Protein AF-A0A923EFU4-F1 (afdb_monomer)

Sequence (158 aa):
MNLRKLMYTLYYCFVISFGSYHMAAAANYTVDNTSDSGYGSLREAIISANAPGSDTITFDPAVFPPASPATIILTSSLPAIVDNNGTTIDGNGGVIITGIDNSFVGMTISSTNNIIRGLQLNGLRLGIEFDRDTVNSHITTSSAERRRGNVTSFHTIL

Mean predicted aligned error: 10.2 Å

Solvent-accessible surface area (backbone atoms only — not comparable to full-atom values): 8179 Å² total; per-residue (Å²): 134,60,71,73,60,55,54,52,54,53,50,52,58,55,67,68,66,70,62,79,79,71,74,52,60,62,49,81,36,63,26,64,51,52,48,58,58,54,91,41,5,58,44,45,41,50,61,58,42,46,44,71,15,53,15,36,39,38,54,35,56,94,61,27,28,53,92,59,54,31,65,31,53,30,90,59,52,46,73,62,46,56,26,62,66,6,40,33,37,46,33,72,49,1,32,34,43,27,32,81,46,58,80,27,42,52,35,36,38,54,28,22,48,28,34,39,34,31,38,35,44,43,56,36,57,31,33,40,46,44,82,38,76,25,49,74,25,42,48,35,32,55,40,71,58,83,87,54,67,68,64,82,49,80,50,72,58,130

Structure (mmCIF, N/CA/C/O backbone):
data_AF-A0A923EFU4-F1
#
_entry.id   AF-A0A923EFU4-F1
#
loop_
_atom_site.group_PDB
_atom_site.id
_atom_site.type_symbol
_atom_site.label_atom_id
_atom_site.label_alt_id
_atom_site.label_comp_id
_atom_site.label_asym_id
_atom_site.label_entity_id
_atom_site.label_seq_id
_atom_site.pdbx_PDB_ins_code
_atom_site.Cartn_x
_atom_site.Cartn_y
_atom_site.Cartn_z
_atom_site.occupancy
_atom_site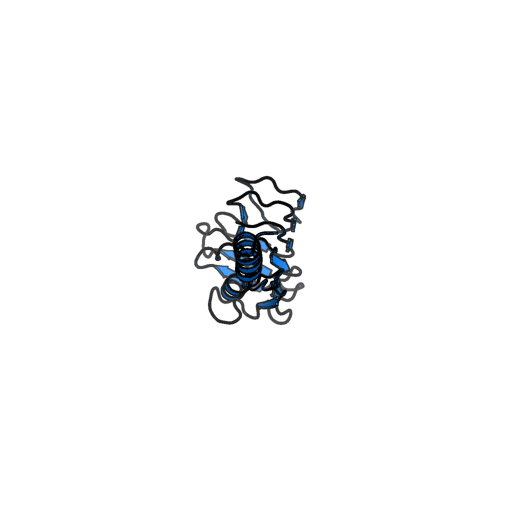.B_iso_or_equiv
_atom_site.auth_seq_id
_atom_site.auth_comp_id
_atom_site.auth_asym_id
_atom_site.auth_atom_id
_atom_site.pdbx_PDB_model_num
ATOM 1 N N . MET A 1 1 ? -44.610 11.513 39.233 1.00 56.97 1 MET A N 1
ATOM 2 C CA . MET A 1 1 ? -43.474 11.712 38.303 1.00 56.97 1 MET A CA 1
ATOM 3 C C . MET A 1 1 ? -43.610 13.104 37.695 1.00 56.97 1 MET A C 1
ATOM 5 O O . MET A 1 1 ? -44.646 13.386 37.116 1.00 56.97 1 MET A O 1
ATOM 9 N N . ASN A 1 2 ? -42.657 14.014 37.927 1.00 62.91 2 ASN A N 1
ATOM 10 C CA . ASN A 1 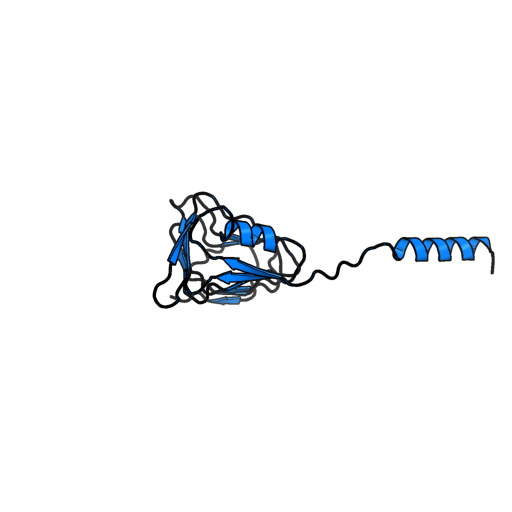2 ? -42.834 15.437 37.592 1.00 62.91 2 ASN A CA 1
ATOM 11 C C . ASN A 1 2 ? -42.596 15.687 36.097 1.00 62.91 2 ASN A C 1
ATOM 13 O O . ASN A 1 2 ? -41.534 15.317 35.597 1.00 62.91 2 ASN A O 1
ATOM 17 N N . LEU A 1 3 ? -43.529 16.368 35.415 1.00 60.78 3 LEU A N 1
ATOM 18 C CA . LEU A 1 3 ? -43.455 16.648 33.969 1.00 60.78 3 LEU A CA 1
ATOM 19 C C . LEU A 1 3 ? -42.131 17.315 33.552 1.00 60.78 3 LEU A C 1
ATOM 21 O O . LEU A 1 3 ? -41.601 17.028 32.485 1.00 60.78 3 LEU A O 1
ATOM 25 N N . ARG A 1 4 ? -41.533 18.125 34.436 1.00 69.88 4 ARG A N 1
ATOM 26 C CA . ARG A 1 4 ? -40.221 18.755 34.210 1.00 69.88 4 ARG A CA 1
ATOM 27 C C . ARG A 1 4 ? -39.082 17.732 34.098 1.00 69.88 4 ARG A C 1
ATOM 29 O O . ARG A 1 4 ? -38.206 17.910 33.268 1.00 69.88 4 ARG A O 1
ATOM 36 N N . LYS A 1 5 ? -39.102 16.645 34.881 1.00 58.66 5 LYS A N 1
ATOM 37 C CA . LYS A 1 5 ? -38.081 15.578 34.819 1.00 58.66 5 LYS A CA 1
ATOM 38 C C . LYS A 1 5 ? -38.241 14.716 33.560 1.00 58.66 5 LYS A C 1
ATOM 40 O O . LYS A 1 5 ? -37.242 14.368 32.949 1.00 58.66 5 LYS A O 1
ATOM 45 N N . LEU A 1 6 ? -39.483 14.454 33.138 1.00 63.28 6 LEU A N 1
ATOM 46 C CA . LEU A 1 6 ? -39.789 13.690 31.920 1.00 63.28 6 LEU A CA 1
ATOM 47 C C . LEU A 1 6 ? -39.315 14.416 30.648 1.00 63.28 6 LEU A C 1
ATOM 49 O O . LEU A 1 6 ? -38.766 13.791 29.747 1.00 63.28 6 LEU A O 1
ATOM 53 N N . MET A 1 7 ? -39.457 15.744 30.610 1.00 67.75 7 MET A N 1
ATOM 54 C CA . MET A 1 7 ? -39.031 16.570 29.476 1.00 67.75 7 MET A CA 1
ATOM 55 C C . MET A 1 7 ? -37.499 16.661 29.348 1.00 67.75 7 MET A C 1
ATOM 57 O O . MET A 1 7 ? -36.982 16.647 28.235 1.00 67.75 7 MET A O 1
ATOM 61 N N . TYR A 1 8 ? -36.764 16.671 30.469 1.00 61.28 8 TYR A N 1
ATOM 62 C CA . TYR A 1 8 ? -35.294 16.608 30.465 1.00 61.28 8 TYR A CA 1
ATOM 63 C C . TYR A 1 8 ? -34.763 15.241 30.024 1.00 61.28 8 TYR A C 1
ATOM 65 O O . TYR A 1 8 ? -33.789 15.189 29.281 1.00 61.28 8 TYR A O 1
ATOM 73 N N . THR A 1 9 ? -35.405 14.144 30.438 1.00 68.19 9 THR A N 1
ATOM 74 C CA . THR A 1 9 ? -35.021 12.788 30.012 1.00 68.19 9 THR A CA 1
ATOM 75 C C . THR A 1 9 ? -35.301 12.556 28.524 1.00 68.19 9 THR A C 1
ATOM 77 O O . THR A 1 9 ? -34.464 11.985 27.831 1.00 68.19 9 THR A O 1
ATOM 80 N N . LEU A 1 10 ? -36.433 13.049 28.004 1.00 60.81 10 LEU A N 1
ATOM 81 C CA . LEU A 1 10 ? -36.770 12.953 26.578 1.00 60.81 10 LEU A CA 1
ATOM 82 C C . LEU A 1 10 ? -35.862 13.827 25.698 1.00 60.81 10 LEU A C 1
ATOM 84 O O . LEU A 1 10 ? -35.436 13.376 24.639 1.00 60.81 10 LEU A O 1
ATOM 88 N N . TYR A 1 11 ? -35.506 15.034 26.155 1.00 65.50 11 TYR A N 1
ATOM 89 C CA . TYR A 1 11 ? -34.518 15.883 25.481 1.00 65.50 11 TYR A CA 1
ATOM 90 C C . TYR A 1 11 ? -33.133 15.230 25.463 1.00 65.50 11 TYR A C 1
ATOM 92 O O . TYR A 1 11 ? -32.492 15.198 24.417 1.00 65.50 11 TYR A O 1
ATOM 100 N N . TYR A 1 12 ? -32.705 14.637 26.587 1.00 59.66 12 TYR A N 1
ATOM 101 C CA . TYR A 1 12 ? -31.446 13.897 26.641 1.00 59.66 12 TYR A CA 1
ATOM 102 C C . TYR A 1 12 ? -31.435 12.764 25.612 1.00 59.66 12 TYR A C 1
ATOM 104 O O . TYR A 1 12 ? -30.515 12.749 24.812 1.00 59.66 12 TYR A O 1
ATOM 112 N N . CYS A 1 13 ? -32.469 11.910 25.535 1.00 55.06 13 CYS A N 1
ATOM 113 C CA . CYS A 1 13 ? -32.568 10.828 24.537 1.00 55.06 13 CYS A CA 1
ATOM 114 C C . CYS A 1 13 ? -32.561 11.304 23.072 1.00 55.06 13 CYS A C 1
ATOM 116 O O . CYS A 1 13 ? -32.021 10.610 22.210 1.00 55.06 13 CYS A O 1
ATOM 118 N N . PHE A 1 14 ? -33.142 12.472 22.779 1.00 53.69 14 PHE A N 1
ATOM 119 C CA . PHE A 1 14 ? -33.203 13.007 21.416 1.00 53.69 14 PHE A CA 1
ATOM 120 C C . PHE A 1 14 ? -31.839 13.540 20.949 1.00 53.69 14 PHE A C 1
ATOM 122 O O . PHE A 1 14 ? -31.466 13.330 19.800 1.00 53.69 14 PHE A O 1
ATOM 129 N N . VAL A 1 15 ? -31.042 14.138 21.846 1.00 58.31 15 VAL A N 1
ATOM 130 C CA . VAL A 1 15 ? -29.681 14.618 21.532 1.00 58.31 15 VAL A CA 1
ATOM 131 C C . VAL A 1 15 ? -28.687 13.455 21.349 1.00 58.31 15 VAL A C 1
ATOM 133 O O . VAL A 1 15 ? -27.763 13.574 20.551 1.00 58.31 15 VAL A O 1
ATOM 136 N N . ILE A 1 16 ? -28.903 12.297 21.991 1.00 56.03 16 ILE A N 1
ATOM 137 C CA . ILE A 1 16 ? -28.068 11.086 21.786 1.00 56.03 16 ILE A CA 1
ATOM 138 C C . ILE A 1 16 ? -28.387 10.332 20.481 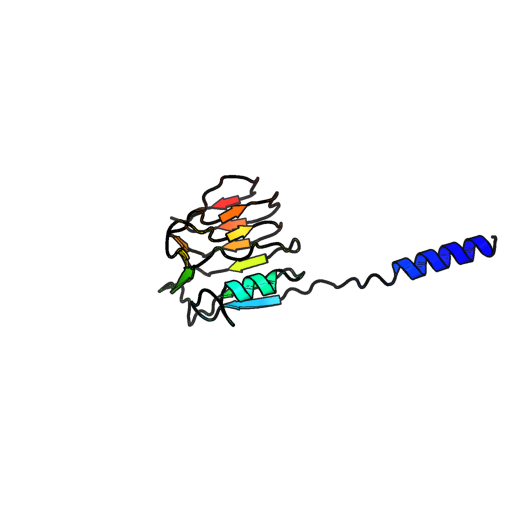1.00 56.03 16 ILE A C 1
ATOM 140 O O . ILE A 1 16 ? -27.621 9.449 20.112 1.00 56.03 16 ILE A O 1
ATOM 144 N N . SER A 1 17 ? -29.476 10.659 19.768 1.00 60.12 17 SER A N 1
ATOM 145 C CA . SER A 1 17 ? -29.895 9.951 18.537 1.00 60.12 17 SER A CA 1
ATOM 146 C C . SER A 1 17 ? -29.551 10.660 17.216 1.00 60.12 17 SER A C 1
ATOM 148 O O . SER A 1 17 ? -29.873 10.132 16.158 1.00 60.12 17 SER A O 1
ATOM 150 N N . PHE A 1 18 ? -28.871 11.814 17.241 1.00 55.28 18 PHE A N 1
ATOM 151 C CA . PHE A 1 18 ? -28.334 12.475 16.029 1.00 55.28 18 PHE A CA 1
ATOM 152 C C . PHE A 1 18 ? -26.823 12.292 15.850 1.00 55.28 18 PHE A C 1
ATOM 154 O O . PHE A 1 18 ? -26.205 12.945 15.011 1.00 55.28 18 PHE A O 1
ATOM 161 N N . GLY A 1 19 ? -26.207 11.390 16.615 1.00 49.59 19 GLY A N 1
ATOM 162 C CA . GLY A 1 19 ? -24.926 10.837 16.209 1.00 49.59 19 GLY A CA 1
ATOM 163 C C . GLY A 1 19 ? -25.189 9.915 15.030 1.00 49.59 19 GLY A C 1
ATOM 164 O O . GLY A 1 19 ? -25.662 8.801 15.228 1.00 49.59 19 GLY A O 1
ATOM 165 N N . SER A 1 20 ? -24.932 10.370 13.806 1.00 55.50 20 SER A N 1
ATOM 166 C CA . SER A 1 20 ? -24.827 9.469 12.665 1.00 55.50 20 SER A CA 1
ATOM 167 C C . SER A 1 20 ? -23.745 8.447 13.003 1.00 55.50 20 SER A C 1
ATOM 169 O O . SER A 1 20 ? -22.554 8.737 12.903 1.00 55.50 20 SER A O 1
ATOM 171 N N . TYR A 1 21 ? -24.145 7.259 13.453 1.00 44.38 21 TYR A N 1
ATOM 172 C CA . TYR A 1 21 ? -23.258 6.111 13.520 1.00 44.38 21 TYR A CA 1
ATOM 173 C C . TYR A 1 21 ? -22.987 5.716 12.068 1.00 44.38 21 TYR A C 1
ATOM 175 O O . TYR A 1 21 ? -23.667 4.860 11.505 1.00 44.38 21 TYR A O 1
ATOM 183 N N . HIS A 1 22 ? -22.055 6.416 11.417 1.00 52.53 22 HIS A N 1
ATOM 184 C CA . HIS A 1 22 ? -21.504 5.966 10.150 1.00 52.53 22 HIS A CA 1
ATOM 185 C C . HIS A 1 22 ? -20.801 4.655 10.462 1.00 52.53 22 HIS A C 1
ATOM 187 O O . HIS A 1 22 ? -19.717 4.639 11.042 1.00 52.53 22 HIS A O 1
ATOM 193 N N . MET A 1 23 ? -21.459 3.544 10.139 1.00 58.00 23 MET A N 1
ATOM 194 C CA . MET A 1 23 ? -20.761 2.279 10.012 1.00 58.00 23 MET A CA 1
ATOM 195 C C . MET A 1 23 ? -19.749 2.498 8.891 1.00 58.00 23 MET A C 1
ATOM 197 O O . MET A 1 23 ? -20.120 2.570 7.722 1.00 58.00 23 MET A O 1
ATOM 201 N N . ALA A 1 24 ? -18.502 2.731 9.284 1.00 71.69 24 ALA A N 1
ATOM 202 C CA . ALA A 1 24 ? -17.351 2.775 8.405 1.00 71.69 24 ALA A CA 1
ATOM 203 C C . ALA A 1 24 ? -17.365 1.500 7.548 1.00 71.69 24 ALA A C 1
ATOM 205 O O . ALA A 1 24 ? -17.222 0.394 8.074 1.00 71.69 24 ALA A O 1
ATOM 206 N N . ALA A 1 25 ? -17.661 1.644 6.257 1.00 80.44 25 ALA A N 1
ATOM 207 C CA . ALA A 1 25 ? -17.731 0.524 5.332 1.00 80.44 25 ALA A CA 1
ATOM 208 C C . ALA A 1 25 ? -16.329 0.257 4.787 1.00 80.44 25 ALA A C 1
ATOM 210 O O . ALA A 1 25 ? -15.667 1.187 4.347 1.00 80.44 25 ALA A O 1
ATOM 211 N N . ALA A 1 26 ? -15.900 -1.004 4.806 1.00 88.31 26 ALA A N 1
ATOM 212 C CA . ALA A 1 26 ? -14.646 -1.413 4.187 1.00 88.31 26 ALA A CA 1
ATOM 213 C C . ALA A 1 26 ? -14.686 -1.171 2.668 1.00 88.31 26 ALA A C 1
ATOM 215 O O . ALA A 1 26 ? -15.619 -1.615 1.990 1.00 88.31 26 ALA A O 1
ATOM 216 N N . ALA A 1 27 ? -13.664 -0.505 2.143 1.00 94.62 27 ALA A N 1
ATOM 217 C CA . ALA A 1 27 ? -13.448 -0.250 0.728 1.00 94.62 27 ALA A CA 1
ATOM 218 C C . ALA A 1 27 ? -12.217 -1.003 0.199 1.00 94.62 27 ALA A C 1
ATOM 220 O O . ALA A 1 27 ? -11.292 -1.336 0.940 1.00 94.62 27 ALA A O 1
ATOM 221 N N . ASN A 1 28 ? -12.208 -1.259 -1.112 1.00 96.62 28 ASN A N 1
ATOM 222 C CA . ASN A 1 28 ? -11.059 -1.817 -1.819 1.00 96.62 28 ASN A CA 1
ATOM 223 C C . ASN A 1 28 ? -10.487 -0.760 -2.763 1.00 96.62 28 ASN A C 1
ATOM 225 O O . ASN A 1 28 ? -11.209 -0.245 -3.618 1.00 96.62 28 ASN A O 1
ATOM 229 N N . TYR A 1 29 ? -9.191 -0.493 -2.645 1.00 98.25 29 TYR A N 1
ATOM 230 C CA . TYR A 1 29 ? -8.447 0.385 -3.539 1.00 98.25 29 TYR A CA 1
ATOM 231 C C . TYR A 1 29 ? -7.421 -0.441 -4.311 1.00 98.25 29 TYR A C 1
ATOM 233 O O . TYR A 1 29 ? -6.676 -1.231 -3.727 1.00 98.25 29 TYR A O 1
ATOM 241 N N . THR A 1 30 ? -7.384 -0.268 -5.629 1.00 98.38 30 THR A N 1
ATOM 242 C CA . THR A 1 30 ? -6.420 -0.949 -6.497 1.00 98.38 30 THR A CA 1
ATOM 243 C C . THR A 1 30 ? -5.400 0.059 -6.996 1.00 98.38 30 THR A C 1
ATOM 245 O O . THR A 1 30 ? -5.760 1.074 -7.586 1.00 98.38 30 THR A O 1
ATOM 248 N N . VAL A 1 31 ? -4.128 -0.231 -6.744 1.00 98.69 31 VAL A N 1
ATOM 249 C CA . VAL A 1 31 ? -2.994 0.484 -7.325 1.00 98.69 31 VAL A CA 1
ATOM 250 C C . VAL A 1 31 ? -2.729 -0.101 -8.708 1.00 98.69 31 VAL A C 1
ATOM 252 O O . VAL A 1 31 ? -2.447 -1.293 -8.827 1.00 98.69 31 VAL A O 1
ATOM 255 N N . ASP A 1 32 ? -2.822 0.725 -9.744 1.00 98.25 32 ASP A N 1
ATOM 256 C CA . ASP A 1 32 ? -2.775 0.306 -11.153 1.00 98.25 32 ASP A CA 1
ATOM 257 C C . ASP A 1 32 ? -1.613 0.936 -11.934 1.00 98.25 32 ASP A C 1
ATOM 259 O O . ASP A 1 32 ? -1.518 0.797 -13.151 1.00 98.25 32 ASP A O 1
ATOM 263 N N . ASN A 1 33 ? -0.712 1.647 -11.256 1.00 98.38 33 ASN A N 1
ATOM 264 C CA . ASN A 1 33 ? 0.472 2.215 -11.883 1.00 98.38 33 ASN A CA 1
ATOM 265 C C . ASN A 1 33 ? 1.624 2.409 -10.893 1.00 98.38 33 ASN A C 1
ATOM 267 O O . ASN A 1 33 ? 1.455 2.373 -9.675 1.00 98.38 33 ASN A O 1
ATOM 271 N N . THR A 1 34 ? 2.819 2.624 -11.442 1.00 98.56 34 THR A N 1
ATOM 272 C CA . THR A 1 34 ? 4.069 2.781 -10.687 1.00 98.56 34 THR A CA 1
ATOM 273 C C . THR A 1 34 ? 4.425 4.230 -10.345 1.00 98.56 34 THR A C 1
ATOM 275 O O . THR A 1 34 ? 5.513 4.490 -9.828 1.00 98.56 34 THR A O 1
ATOM 278 N N . SER A 1 35 ? 3.540 5.190 -10.626 1.00 98.56 35 SER A N 1
ATOM 279 C CA . SER A 1 35 ? 3.804 6.608 -10.363 1.00 98.56 35 SER A CA 1
ATOM 280 C C . SER A 1 35 ? 3.823 6.894 -8.855 1.00 98.56 35 SER A C 1
ATOM 282 O O . SER A 1 35 ? 3.009 6.361 -8.105 1.00 98.56 35 SER A O 1
ATOM 284 N N . ASP A 1 36 ? 4.703 7.792 -8.397 1.00 97.62 36 ASP A N 1
ATOM 285 C CA . ASP A 1 36 ? 4.760 8.225 -6.982 1.00 97.62 36 ASP A CA 1
ATOM 286 C C . ASP A 1 36 ? 3.491 8.972 -6.524 1.00 97.62 36 ASP A C 1
ATOM 288 O O . ASP A 1 36 ? 3.185 9.062 -5.333 1.00 97.62 36 ASP A O 1
ATOM 292 N N . SER A 1 37 ? 2.751 9.559 -7.466 1.00 97.88 37 SER A N 1
ATOM 293 C CA . SER A 1 37 ? 1.532 10.318 -7.187 1.00 97.88 37 SER A CA 1
ATOM 294 C C . SER A 1 37 ? 0.582 10.327 -8.383 1.00 97.88 37 SER A C 1
ATOM 296 O O . SER A 1 37 ? 0.959 9.956 -9.495 1.00 97.88 37 SER A O 1
ATOM 298 N N . GLY A 1 38 ? -0.648 10.783 -8.144 1.00 97.75 38 GLY A N 1
ATOM 299 C CA . GLY A 1 38 ? -1.715 10.829 -9.139 1.00 97.75 38 GLY A CA 1
ATOM 300 C C . GLY A 1 38 ? -2.705 9.677 -8.997 1.00 97.75 38 GLY A C 1
ATOM 301 O O . GLY A 1 38 ? -2.538 8.781 -8.166 1.00 97.75 38 GLY A O 1
ATOM 302 N N . TYR A 1 39 ? -3.763 9.725 -9.803 1.00 97.81 39 TYR A N 1
ATOM 303 C CA . TYR A 1 39 ? -4.810 8.707 -9.810 1.00 97.81 39 TYR A CA 1
ATOM 304 C C . TYR A 1 39 ? -4.217 7.307 -10.035 1.00 97.81 39 TYR A C 1
ATOM 306 O O . TYR A 1 39 ? -3.307 7.144 -10.848 1.00 97.81 39 TYR A O 1
ATOM 314 N N . GLY A 1 40 ? -4.701 6.322 -9.276 1.00 97.62 40 GLY A N 1
ATOM 315 C CA . GLY A 1 40 ? -4.243 4.931 -9.361 1.00 97.62 40 GLY A CA 1
ATOM 316 C C . GLY A 1 40 ? -2.877 4.638 -8.718 1.00 97.62 40 GLY A C 1
ATOM 317 O O . GLY A 1 40 ? -2.435 3.491 -8.708 1.00 97.62 40 GLY A O 1
ATOM 318 N N . SER A 1 41 ? -2.206 5.647 -8.146 1.00 98.62 41 SER A N 1
ATOM 319 C CA . SER A 1 41 ? -0.949 5.457 -7.407 1.00 98.62 41 SER A CA 1
ATOM 320 C C . SER A 1 41 ? -1.174 4.908 -5.994 1.00 98.62 41 SER A C 1
ATOM 322 O O . SER A 1 41 ? -2.228 5.098 -5.382 1.00 98.62 41 SER A O 1
ATOM 324 N N . LEU A 1 42 ? -0.125 4.312 -5.415 1.00 98.56 42 LEU A N 1
ATOM 325 C CA . LEU A 1 42 ? -0.121 3.891 -4.009 1.00 98.56 42 LEU A CA 1
ATOM 326 C C . LEU A 1 42 ? -0.398 5.059 -3.053 1.00 98.56 42 LEU A C 1
ATOM 328 O O . LEU A 1 42 ? -1.083 4.894 -2.046 1.00 98.56 42 LEU A O 1
ATOM 332 N N . ARG A 1 43 ? 0.105 6.254 -3.373 1.00 98.44 43 ARG A N 1
ATOM 333 C CA . ARG A 1 43 ? -0.110 7.449 -2.554 1.00 98.44 43 ARG A CA 1
ATOM 334 C C . ARG A 1 43 ? -1.587 7.822 -2.478 1.00 98.44 43 ARG A C 1
ATOM 336 O O . ARG A 1 43 ? -2.083 8.080 -1.386 1.00 98.44 43 ARG A O 1
ATOM 343 N N . GLU A 1 44 ? -2.278 7.810 -3.613 1.00 98.38 44 GLU A N 1
ATOM 344 C CA . GLU A 1 44 ? -3.716 8.087 -3.667 1.00 98.38 44 GLU A CA 1
ATOM 345 C C . GLU A 1 44 ? -4.529 7.006 -2.943 1.00 98.38 44 GLU A C 1
ATOM 347 O O . GLU A 1 44 ? -5.459 7.318 -2.197 1.00 98.38 44 GLU A O 1
ATOM 352 N N . ALA A 1 45 ? -4.137 5.737 -3.090 1.00 98.44 45 ALA A N 1
ATOM 353 C CA . ALA A 1 45 ? -4.779 4.629 -2.390 1.00 98.44 45 ALA A CA 1
ATOM 354 C C . ALA A 1 45 ? -4.650 4.753 -0.861 1.00 98.44 45 ALA A C 1
ATOM 356 O O . ALA A 1 45 ? -5.634 4.553 -0.155 1.00 98.44 45 ALA A O 1
ATOM 357 N N . ILE A 1 46 ? -3.478 5.143 -0.340 1.00 98.31 46 ILE A N 1
ATOM 358 C CA . ILE A 1 46 ? -3.281 5.381 1.102 1.00 98.31 46 ILE A CA 1
ATOM 359 C C . ILE A 1 46 ? -4.121 6.566 1.587 1.00 98.31 46 ILE A C 1
ATOM 361 O O . ILE A 1 46 ? -4.731 6.488 2.650 1.00 98.31 46 ILE A O 1
ATOM 365 N N . ILE A 1 47 ? -4.175 7.665 0.825 1.00 97.81 47 ILE A N 1
ATOM 366 C CA . ILE A 1 47 ? -5.016 8.823 1.175 1.00 97.81 47 ILE A CA 1
ATOM 367 C C . ILE A 1 47 ? -6.484 8.401 1.266 1.00 97.81 47 ILE A C 1
ATOM 369 O O . ILE A 1 47 ? -7.167 8.776 2.218 1.00 97.81 47 ILE A O 1
ATOM 373 N N . SER A 1 48 ? -6.943 7.593 0.313 1.00 96.88 48 SER A N 1
ATOM 374 C CA . SER A 1 48 ? -8.318 7.097 0.272 1.00 96.88 48 SER A CA 1
ATOM 375 C C . SER A 1 48 ? -8.618 6.140 1.432 1.00 96.88 48 SER A C 1
ATOM 377 O O . SER A 1 48 ? -9.634 6.298 2.103 1.00 96.88 48 SER A O 1
ATOM 379 N N . ALA A 1 49 ? -7.698 5.218 1.734 1.00 96.62 49 ALA A N 1
ATOM 380 C CA . ALA A 1 49 ? -7.813 4.242 2.824 1.00 96.62 49 ALA A CA 1
ATOM 381 C C . ALA A 1 49 ? -7.649 4.827 4.238 1.00 96.62 49 ALA A C 1
ATOM 383 O O . ALA A 1 49 ? -7.753 4.106 5.225 1.00 96.62 49 ALA A O 1
ATOM 384 N N . ASN A 1 50 ? -7.351 6.124 4.350 1.00 96.06 50 ASN A N 1
ATOM 385 C CA . ASN A 1 50 ? -7.339 6.840 5.624 1.00 96.06 50 ASN A CA 1
ATOM 386 C C . ASN A 1 50 ? -8.726 7.386 6.012 1.00 96.06 50 ASN A C 1
ATOM 388 O O . ASN A 1 50 ? -8.873 7.966 7.093 1.00 96.06 50 ASN A O 1
ATOM 392 N N . ALA A 1 51 ? -9.735 7.246 5.146 1.00 93.44 51 ALA A N 1
ATOM 393 C CA . ALA A 1 51 ? -11.124 7.423 5.547 1.00 93.44 51 ALA A CA 1
ATOM 394 C C . ALA A 1 51 ? -11.543 6.270 6.482 1.00 93.44 51 ALA A C 1
ATOM 396 O O . ALA A 1 51 ? -11.046 5.168 6.309 1.00 93.44 51 ALA A O 1
ATOM 397 N N . PRO A 1 52 ? -12.457 6.486 7.449 1.00 90.44 52 PRO A N 1
ATOM 398 C CA . PRO A 1 52 ? -12.877 5.418 8.353 1.00 90.44 52 PRO A CA 1
ATOM 399 C C . PRO A 1 52 ? -13.456 4.205 7.604 1.00 90.44 52 PRO A C 1
ATOM 401 O O . PRO A 1 52 ? -14.530 4.309 7.002 1.00 90.44 52 PRO A O 1
ATOM 404 N N . GLY A 1 53 ? -12.793 3.053 7.718 1.00 90.06 53 GLY A N 1
ATOM 405 C CA . GLY A 1 53 ? -13.137 1.793 7.058 1.00 90.06 53 GLY A CA 1
ATOM 406 C C . GLY A 1 53 ? -12.070 0.722 7.303 1.00 90.06 53 GLY A C 1
ATOM 407 O O . GLY A 1 53 ? -10.889 1.016 7.417 1.00 90.06 53 GLY A O 1
ATOM 408 N N . SER A 1 54 ? -12.451 -0.558 7.402 1.00 90.94 54 SER A N 1
ATOM 409 C CA . SER A 1 54 ? -11.437 -1.631 7.404 1.00 90.94 54 SER A CA 1
ATOM 410 C C . SER A 1 54 ? -10.970 -1.893 5.969 1.00 90.94 54 SER A C 1
ATOM 412 O O . SER A 1 54 ? -11.363 -2.872 5.334 1.00 90.94 54 SER A O 1
ATOM 414 N N . ASP A 1 55 ? -10.226 -0.936 5.428 1.00 96.88 55 ASP A N 1
ATOM 415 C CA . ASP A 1 55 ? -9.963 -0.814 4.000 1.00 96.88 55 ASP A CA 1
ATOM 416 C C . ASP A 1 55 ? -8.827 -1.723 3.534 1.00 96.88 55 ASP A C 1
ATOM 418 O O . ASP A 1 55 ? -7.910 -2.067 4.285 1.00 96.88 55 ASP A O 1
ATOM 422 N N . THR A 1 56 ? -8.877 -2.118 2.263 1.00 97.94 56 THR A N 1
ATOM 423 C CA . THR A 1 56 ? -7.869 -2.975 1.637 1.00 97.94 56 THR A CA 1
ATOM 424 C C . THR A 1 56 ? -7.281 -2.314 0.397 1.00 97.94 56 THR A C 1
ATOM 426 O O . THR A 1 56 ? -7.992 -1.958 -0.538 1.00 97.94 56 THR A O 1
ATOM 429 N N . ILE A 1 57 ? -5.958 -2.202 0.365 1.00 98.62 57 ILE A N 1
ATOM 430 C CA . ILE A 1 57 ? -5.164 -1.784 -0.784 1.00 98.62 57 ILE A CA 1
ATOM 431 C C . ILE A 1 57 ? -4.556 -3.033 -1.427 1.00 98.62 57 ILE A C 1
ATOM 433 O O . ILE A 1 57 ? -3.818 -3.787 -0.789 1.00 98.62 57 ILE A O 1
ATOM 437 N N . THR A 1 58 ? -4.865 -3.231 -2.705 1.00 98.38 58 THR A N 1
ATOM 438 C CA . THR A 1 58 ? -4.309 -4.286 -3.565 1.00 98.38 58 THR A CA 1
ATOM 439 C C . THR A 1 58 ? -3.624 -3.669 -4.776 1.00 98.38 58 THR A C 1
ATOM 441 O O . THR A 1 58 ? -3.751 -2.473 -5.034 1.00 98.38 58 THR A O 1
ATOM 444 N N . PHE A 1 59 ? -2.901 -4.486 -5.530 1.00 98.56 59 PHE A N 1
ATOM 445 C CA . PHE A 1 59 ? -2.143 -4.052 -6.696 1.00 98.56 59 PHE A CA 1
ATOM 446 C C . PHE A 1 59 ? -2.618 -4.827 -7.921 1.00 98.56 59 PHE A C 1
ATOM 448 O O . PHE A 1 59 ? -2.821 -6.041 -7.841 1.00 98.56 59 PHE A O 1
ATOM 455 N N . ASP A 1 60 ? -2.811 -4.131 -9.041 1.00 98.31 60 ASP A N 1
ATOM 456 C CA . ASP A 1 60 ? -3.200 -4.757 -10.302 1.00 98.31 60 ASP A CA 1
ATOM 457 C C . ASP A 1 60 ? -2.102 -5.745 -10.744 1.00 98.31 60 ASP A C 1
ATOM 459 O O . ASP A 1 60 ? -0.973 -5.318 -11.007 1.00 98.31 60 ASP A O 1
ATOM 463 N N . PRO A 1 61 ? -2.387 -7.057 -10.858 1.00 97.25 61 PRO A N 1
ATOM 464 C CA . PRO A 1 61 ? -1.392 -8.048 -11.260 1.00 97.25 61 PRO A CA 1
ATOM 465 C C . PRO A 1 61 ? -0.886 -7.865 -12.698 1.00 97.25 61 PRO A C 1
ATOM 467 O O . PRO A 1 61 ? 0.159 -8.422 -13.033 1.00 97.25 61 PRO A O 1
ATOM 470 N N . ALA A 1 62 ? -1.587 -7.107 -13.549 1.00 97.69 62 ALA A N 1
ATOM 471 C CA . ALA A 1 62 ? -1.087 -6.741 -14.872 1.00 97.69 62 ALA A CA 1
ATOM 472 C C . ALA A 1 62 ? 0.095 -5.759 -14.792 1.00 97.69 62 ALA A C 1
ATOM 474 O O . ALA A 1 62 ? 0.949 -5.753 -15.679 1.00 97.69 62 ALA A O 1
ATOM 475 N N . VAL A 1 63 ? 0.162 -4.960 -13.723 1.00 98.25 63 VAL A N 1
ATOM 476 C CA . VAL A 1 63 ? 1.212 -3.957 -13.488 1.00 98.25 63 VAL A CA 1
ATOM 477 C C . VAL A 1 63 ? 2.235 -4.439 -12.467 1.00 98.25 63 VAL A C 1
ATOM 479 O O . VAL A 1 63 ? 3.425 -4.188 -12.635 1.00 98.25 63 VAL A O 1
ATOM 482 N N . PHE A 1 64 ? 1.794 -5.189 -11.458 1.00 98.19 64 PHE A N 1
ATOM 483 C CA . PHE A 1 64 ? 2.605 -5.732 -10.368 1.00 98.19 64 PHE A CA 1
ATOM 484 C C . PHE A 1 64 ? 2.581 -7.271 -10.357 1.00 98.19 64 PHE A C 1
ATOM 486 O O . PHE A 1 64 ? 2.086 -7.882 -9.404 1.00 98.19 64 PHE A O 1
ATOM 493 N N . PRO A 1 65 ? 3.076 -7.949 -11.408 1.00 97.44 65 PRO A N 1
ATOM 494 C CA . PRO A 1 65 ? 3.036 -9.402 -11.460 1.00 97.44 65 PRO A CA 1
ATOM 495 C C . PRO A 1 65 ? 3.993 -10.010 -10.412 1.00 97.44 65 PRO A C 1
ATOM 497 O O . PRO A 1 65 ? 5.180 -9.683 -10.414 1.00 97.44 65 PRO A O 1
ATOM 500 N N . PRO A 1 66 ? 3.550 -10.963 -9.564 1.00 93.94 66 PRO A N 1
ATOM 501 C CA . PRO A 1 66 ? 4.401 -11.575 -8.532 1.00 93.94 66 PRO A CA 1
ATOM 502 C C . PRO A 1 66 ? 5.678 -12.240 -9.061 1.00 93.94 66 PRO A C 1
ATOM 504 O O . PRO A 1 66 ? 6.699 -12.266 -8.383 1.00 93.94 66 PRO A O 1
ATOM 507 N N . ALA A 1 67 ? 5.633 -12.773 -10.286 1.00 94.69 67 ALA A N 1
ATOM 508 C CA . ALA A 1 67 ? 6.782 -13.404 -10.934 1.00 94.69 67 ALA A CA 1
ATOM 509 C C . ALA A 1 67 ? 7.799 -12.397 -11.507 1.00 94.69 67 ALA A C 1
ATOM 511 O O . ALA A 1 67 ? 8.920 -12.782 -11.831 1.00 94.69 67 ALA A O 1
ATOM 512 N N . SER A 1 68 ? 7.413 -11.127 -11.659 1.00 95.94 68 SER A N 1
ATOM 513 C CA . SER A 1 68 ? 8.267 -10.049 -12.165 1.00 95.94 68 SER A CA 1
ATOM 514 C C . SER A 1 68 ? 7.894 -8.731 -11.475 1.00 95.94 68 SER A C 1
ATOM 516 O O . SER A 1 68 ? 7.254 -7.881 -12.099 1.00 95.94 68 SER A O 1
ATOM 518 N N . PRO A 1 69 ? 8.264 -8.559 -10.193 1.00 94.50 69 PRO A N 1
ATOM 519 C CA . PRO A 1 69 ? 7.812 -7.431 -9.390 1.00 94.50 69 PRO A CA 1
ATOM 520 C C . PRO A 1 69 ? 8.110 -6.074 -10.034 1.00 94.50 69 PRO A C 1
ATOM 522 O O . PRO A 1 69 ? 9.184 -5.871 -10.604 1.00 94.50 69 PRO A O 1
ATOM 525 N N . ALA A 1 70 ? 7.170 -5.139 -9.915 1.00 98.06 70 ALA A N 1
ATOM 526 C CA . ALA A 1 70 ? 7.311 -3.782 -10.432 1.00 98.06 70 ALA A CA 1
ATOM 527 C C . ALA A 1 70 ? 7.667 -2.785 -9.325 1.00 98.06 70 ALA A C 1
ATOM 529 O O . ALA A 1 70 ? 7.309 -2.962 -8.157 1.00 98.06 70 ALA A O 1
ATOM 530 N N . THR A 1 71 ? 8.373 -1.720 -9.712 1.00 97.56 71 THR A N 1
ATOM 531 C CA . THR A 1 71 ? 8.957 -0.751 -8.779 1.00 97.56 71 THR A CA 1
ATOM 532 C C . THR A 1 71 ? 8.189 0.563 -8.761 1.00 97.56 71 THR A C 1
ATOM 534 O O . THR A 1 71 ? 8.048 1.213 -9.794 1.00 97.56 71 THR A O 1
ATOM 537 N N . ILE A 1 72 ? 7.787 0.992 -7.567 1.00 98.44 72 ILE A N 1
ATOM 538 C CA . ILE A 1 72 ? 7.327 2.347 -7.259 1.00 98.44 72 ILE A CA 1
ATOM 539 C C . ILE A 1 72 ? 8.518 3.118 -6.679 1.00 98.44 72 ILE A C 1
ATOM 541 O O . ILE A 1 72 ? 9.051 2.741 -5.632 1.00 98.44 72 ILE A O 1
ATOM 545 N N . ILE A 1 73 ? 8.944 4.184 -7.360 1.00 98.06 73 ILE A N 1
ATOM 546 C CA . ILE A 1 73 ? 10.049 5.045 -6.910 1.00 98.06 73 ILE A CA 1
ATOM 547 C C . ILE A 1 73 ? 9.463 6.259 -6.190 1.00 98.06 73 ILE A C 1
ATOM 549 O O . ILE A 1 73 ? 8.807 7.093 -6.808 1.00 98.06 73 ILE A O 1
ATOM 553 N N . LEU A 1 74 ? 9.726 6.370 -4.893 1.00 97.69 74 LEU A N 1
ATOM 554 C CA . LEU A 1 74 ? 9.279 7.474 -4.057 1.00 97.69 74 LEU A CA 1
ATOM 555 C C . LEU A 1 74 ? 10.179 8.698 -4.241 1.00 97.69 74 LEU A C 1
ATOM 557 O O . LEU A 1 74 ? 11.402 8.617 -4.086 1.00 97.69 74 LEU A O 1
ATOM 561 N N . THR A 1 75 ? 9.556 9.851 -4.490 1.00 97.19 75 THR A N 1
ATOM 562 C CA . THR A 1 75 ? 10.217 11.171 -4.462 1.00 97.19 75 THR A CA 1
ATOM 563 C C . THR A 1 75 ? 9.955 11.931 -3.159 1.00 97.19 75 THR A C 1
ATOM 565 O O . THR A 1 75 ? 10.522 12.996 -2.923 1.00 97.19 75 THR A O 1
ATOM 568 N N . SER A 1 76 ? 9.104 11.372 -2.296 1.00 97.19 76 SER A N 1
ATOM 569 C CA . SER A 1 76 ? 8.827 11.827 -0.934 1.00 97.19 76 SER A CA 1
ATOM 570 C C . SER A 1 76 ? 8.254 10.676 -0.100 1.00 97.19 76 SER A C 1
ATOM 572 O O . SER A 1 76 ? 7.711 9.722 -0.660 1.00 97.19 76 SER A O 1
ATOM 574 N N . SER A 1 77 ? 8.322 10.759 1.233 1.00 96.12 77 SER A N 1
ATOM 575 C CA . SER A 1 77 ? 7.697 9.756 2.112 1.00 96.12 77 SER A CA 1
ATOM 576 C C . SER A 1 77 ? 6.206 9.575 1.790 1.00 96.12 77 SER A C 1
ATOM 578 O O . SER A 1 77 ? 5.523 10.551 1.454 1.00 96.12 77 SER A O 1
ATOM 580 N N . LEU A 1 78 ? 5.684 8.348 1.891 1.00 97.44 78 LEU A N 1
ATOM 581 C CA . LEU A 1 78 ? 4.245 8.108 1.724 1.00 97.44 78 LEU A CA 1
ATOM 582 C C . LEU A 1 78 ? 3.443 8.765 2.865 1.00 97.44 78 LEU A C 1
ATOM 584 O O . LEU A 1 78 ? 3.986 8.996 3.950 1.00 97.44 78 LEU A O 1
ATOM 588 N N . PRO A 1 79 ? 2.152 9.076 2.646 1.00 97.62 79 PRO A N 1
ATOM 589 C CA . PRO A 1 79 ? 1.269 9.520 3.716 1.00 97.62 79 PRO A CA 1
ATOM 590 C C . PRO A 1 79 ? 1.204 8.467 4.828 1.00 97.62 79 PRO A C 1
ATOM 592 O O . PRO A 1 79 ? 1.287 7.267 4.565 1.00 97.62 79 PRO A O 1
ATOM 595 N N . ALA A 1 80 ? 1.049 8.912 6.074 1.00 95.62 80 ALA A N 1
ATOM 596 C CA . ALA A 1 80 ? 0.905 7.991 7.193 1.00 95.62 80 ALA A CA 1
ATOM 597 C C . ALA A 1 80 ? -0.416 7.211 7.097 1.00 95.62 80 ALA A C 1
ATOM 599 O O . ALA A 1 80 ? -1.439 7.766 6.694 1.00 95.62 80 ALA A O 1
ATOM 600 N N . ILE A 1 81 ? -0.396 5.951 7.528 1.00 95.19 81 ILE A N 1
ATOM 601 C CA . ILE A 1 81 ? -1.596 5.138 7.740 1.00 95.19 81 ILE A CA 1
ATOM 602 C C . ILE A 1 81 ? -2.156 5.505 9.114 1.00 95.19 81 ILE A C 1
ATOM 604 O O . ILE A 1 81 ? -1.475 5.325 10.132 1.00 95.19 81 ILE A O 1
ATOM 608 N N . VAL A 1 82 ? -3.359 6.081 9.145 1.00 95.06 82 VAL A N 1
ATOM 609 C CA . VAL A 1 82 ? -3.935 6.692 10.357 1.00 95.06 82 VAL A CA 1
ATOM 610 C C . VAL A 1 82 ? -5.289 6.124 10.770 1.00 95.06 82 VAL A C 1
ATOM 612 O O . VAL A 1 82 ? -5.745 6.442 11.871 1.00 95.06 82 VAL A O 1
ATOM 615 N N . ASP A 1 83 ? -5.916 5.272 9.958 1.00 92.94 83 ASP A N 1
ATOM 616 C CA . ASP A 1 83 ? -7.204 4.691 10.323 1.00 92.94 83 ASP A CA 1
ATOM 617 C C . ASP A 1 83 ? -7.065 3.561 11.357 1.00 92.94 83 ASP A C 1
ATOM 619 O O . ASP A 1 83 ? -6.373 2.565 11.147 1.00 92.94 83 ASP A O 1
ATOM 623 N N . ASN A 1 84 ? -7.751 3.720 12.490 1.00 90.25 84 ASN A N 1
ATOM 624 C CA . ASN A 1 84 ? -7.777 2.759 13.592 1.00 90.25 84 ASN A CA 1
ATOM 625 C C . ASN A 1 84 ? -8.774 1.608 13.379 1.00 90.25 84 ASN A C 1
ATOM 627 O O . ASN A 1 84 ? -8.738 0.630 14.132 1.00 90.25 84 ASN A O 1
ATOM 631 N N . ASN A 1 85 ? -9.647 1.693 12.369 1.00 90.81 85 ASN A N 1
ATOM 632 C CA . ASN A 1 85 ? -10.419 0.546 11.890 1.00 90.81 85 ASN A CA 1
ATOM 633 C C . ASN A 1 85 ? -9.522 -0.508 11.208 1.00 90.81 85 ASN A C 1
ATOM 635 O O . ASN A 1 85 ? -9.922 -1.671 11.116 1.00 90.81 85 ASN A O 1
ATOM 639 N N . GLY A 1 86 ? -8.296 -0.119 10.841 1.00 91.31 86 GLY A N 1
ATOM 640 C CA . GLY A 1 86 ? -7.241 -0.976 10.321 1.00 91.31 86 GLY A CA 1
ATOM 641 C C . GLY A 1 86 ? -7.194 -0.991 8.801 1.00 91.31 86 GLY A C 1
ATOM 642 O O . GLY A 1 86 ? -8.214 -1.168 8.144 1.00 91.31 86 GLY A O 1
ATOM 643 N N . THR A 1 87 ? -5.991 -0.871 8.247 1.00 95.81 87 THR A N 1
ATOM 644 C CA . THR A 1 87 ? -5.753 -0.922 6.803 1.00 95.81 87 THR A CA 1
ATOM 645 C C . THR A 1 87 ? -4.998 -2.197 6.437 1.00 95.81 87 THR A C 1
ATOM 647 O O . THR A 1 87 ? -3.970 -2.532 7.037 1.00 95.81 87 THR A O 1
ATOM 650 N N . THR A 1 88 ? -5.478 -2.908 5.419 1.00 97.25 88 THR A N 1
ATOM 651 C CA . THR A 1 88 ? -4.743 -4.006 4.784 1.00 97.25 88 THR A CA 1
ATOM 652 C C . THR A 1 88 ? -4.027 -3.498 3.538 1.00 97.25 88 THR A C 1
ATOM 654 O O . THR A 1 88 ? -4.653 -2.903 2.674 1.00 97.25 88 THR A O 1
ATOM 657 N N . ILE A 1 89 ? -2.730 -3.762 3.409 1.00 97.31 89 ILE A N 1
ATOM 658 C CA . ILE A 1 89 ? -1.950 -3.562 2.186 1.00 97.31 89 ILE A CA 1
ATOM 659 C C . ILE A 1 89 ? -1.354 -4.912 1.794 1.00 97.31 89 ILE A C 1
ATOM 661 O O . ILE A 1 89 ? -0.508 -5.455 2.511 1.00 97.31 89 ILE A O 1
ATOM 665 N N . ASP A 1 90 ? -1.801 -5.458 0.665 1.00 96.94 90 ASP A N 1
ATOM 666 C CA . ASP A 1 90 ? -1.339 -6.750 0.156 1.00 96.94 90 ASP A CA 1
ATOM 667 C C . ASP A 1 90 ? -0.681 -6.592 -1.215 1.00 96.94 90 ASP A C 1
ATOM 669 O O . ASP A 1 90 ? -1.355 -6.473 -2.237 1.00 96.94 90 ASP A O 1
ATOM 673 N N . GLY A 1 91 ? 0.653 -6.595 -1.225 1.00 95.19 91 GLY A N 1
ATOM 674 C CA . GLY A 1 91 ? 1.451 -6.538 -2.449 1.00 95.19 91 GLY A CA 1
ATOM 675 C C . GLY A 1 91 ? 1.538 -7.854 -3.216 1.00 95.19 91 GLY A C 1
ATOM 676 O O . GLY A 1 91 ? 2.084 -7.871 -4.318 1.00 95.19 91 GLY A O 1
ATOM 677 N N . ASN A 1 92 ? 1.069 -8.971 -2.642 1.00 93.44 92 ASN A N 1
ATOM 678 C CA . ASN A 1 92 ? 1.127 -10.309 -3.240 1.00 93.44 92 ASN A CA 1
ATOM 679 C C . ASN A 1 92 ? 2.529 -10.729 -3.765 1.00 93.44 92 ASN A C 1
ATOM 681 O O . ASN A 1 92 ? 2.651 -11.588 -4.633 1.00 93.44 92 ASN A O 1
ATOM 685 N N . GLY A 1 93 ? 3.605 -10.099 -3.274 1.00 91.00 93 GLY A N 1
ATOM 686 C CA . GLY A 1 93 ? 4.989 -10.323 -3.711 1.00 91.00 93 GLY A CA 1
ATOM 687 C C . GLY A 1 93 ? 5.406 -9.588 -4.993 1.00 91.00 93 GLY A C 1
ATOM 688 O O . GLY A 1 93 ? 6.587 -9.613 -5.331 1.00 91.00 93 GLY A O 1
ATOM 689 N N . GLY A 1 94 ? 4.483 -8.913 -5.685 1.00 94.38 94 GLY A N 1
ATOM 690 C CA . GLY A 1 94 ? 4.722 -8.241 -6.970 1.00 94.38 94 GLY A CA 1
ATOM 691 C C . GLY A 1 94 ? 5.164 -6.781 -6.875 1.00 94.38 94 GLY A C 1
ATOM 692 O O . GLY A 1 94 ? 5.291 -6.120 -7.905 1.00 94.38 94 GLY A O 1
ATOM 693 N N . VAL A 1 95 ? 5.389 -6.260 -5.667 1.00 96.44 95 VAL A N 1
ATOM 694 C CA . VAL A 1 95 ? 5.609 -4.825 -5.437 1.00 96.44 95 VAL A CA 1
ATOM 695 C C . VAL A 1 95 ? 6.963 -4.570 -4.788 1.00 96.44 95 VAL A C 1
ATOM 697 O O . VAL A 1 95 ? 7.261 -5.094 -3.712 1.00 96.44 95 VAL A O 1
ATOM 700 N N . ILE A 1 96 ? 7.742 -3.691 -5.415 1.00 95.06 96 ILE A N 1
ATOM 701 C CA . ILE A 1 96 ? 8.950 -3.089 -4.856 1.00 95.06 96 ILE A CA 1
ATOM 702 C C . ILE A 1 96 ? 8.673 -1.606 -4.617 1.00 95.06 96 ILE A C 1
ATOM 704 O O . ILE A 1 96 ? 8.289 -0.883 -5.531 1.00 95.06 96 ILE A O 1
ATOM 708 N N . ILE A 1 97 ? 8.901 -1.130 -3.400 1.00 95.25 97 ILE A N 1
ATOM 709 C CA . ILE A 1 97 ? 8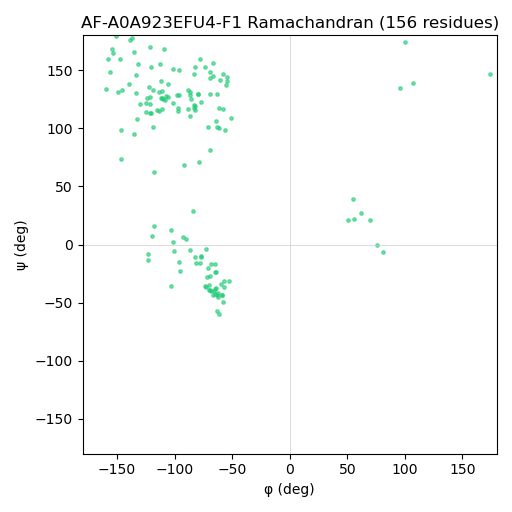.883 0.291 -3.057 1.00 95.25 97 ILE A CA 1
ATOM 710 C C . ILE A 1 97 ? 10.320 0.699 -2.769 1.00 95.25 97 ILE A C 1
ATOM 712 O O . ILE A 1 97 ? 10.988 0.092 -1.928 1.00 95.25 97 ILE A O 1
ATOM 716 N N . THR A 1 98 ? 10.795 1.731 -3.461 1.00 93.81 98 THR A N 1
ATOM 717 C CA . THR A 1 98 ? 12.141 2.265 -3.251 1.00 93.81 98 THR A CA 1
ATOM 718 C C . THR A 1 98 ? 12.150 3.774 -3.157 1.00 93.81 98 THR A C 1
ATOM 720 O O . THR A 1 98 ? 11.382 4.434 -3.846 1.00 93.81 98 THR A O 1
ATOM 723 N N . GLY A 1 99 ? 13.030 4.341 -2.336 1.00 93.38 99 GLY A N 1
ATOM 724 C CA . GLY A 1 99 ? 13.343 5.765 -2.416 1.00 93.38 99 GLY A CA 1
ATOM 725 C C . GLY A 1 99 ? 14.212 6.063 -3.637 1.00 93.38 99 GLY A C 1
ATOM 726 O O . GLY A 1 99 ? 14.966 5.198 -4.094 1.00 93.38 99 GLY A O 1
ATOM 727 N N . ILE A 1 100 ? 14.120 7.288 -4.165 1.00 95.94 100 ILE A N 1
ATOM 728 C CA . ILE A 1 100 ? 15.108 7.804 -5.131 1.00 95.94 100 ILE A CA 1
ATOM 729 C C . ILE A 1 100 ? 16.504 7.933 -4.491 1.00 95.94 100 ILE A C 1
ATOM 731 O O . ILE A 1 100 ? 17.523 7.915 -5.178 1.00 95.94 100 ILE A O 1
ATOM 735 N N . ASP A 1 101 ? 16.525 8.052 -3.164 1.00 92.75 101 ASP A N 1
ATOM 736 C CA . ASP A 1 101 ? 17.676 8.039 -2.280 1.00 92.75 101 ASP A CA 1
ATOM 737 C C . ASP A 1 101 ? 17.259 7.493 -0.896 1.00 92.75 101 ASP A C 1
ATOM 739 O O . ASP A 1 101 ? 16.088 7.208 -0.636 1.00 92.75 101 ASP A O 1
ATOM 743 N N . ASN A 1 102 ? 18.212 7.405 0.034 1.00 89.25 102 ASN A N 1
ATOM 744 C CA . ASN A 1 102 ? 17.972 6.901 1.389 1.00 89.25 102 ASN A CA 1
ATOM 745 C C . ASN A 1 102 ? 17.422 7.973 2.358 1.00 89.25 102 ASN A C 1
ATOM 747 O O . ASN A 1 102 ? 17.711 7.905 3.553 1.00 89.25 102 ASN A O 1
ATOM 751 N N . SER A 1 103 ? 16.682 8.984 1.884 1.00 92.00 103 SER A N 1
ATOM 752 C CA . SER A 1 103 ? 16.176 10.084 2.728 1.00 92.00 103 SER A CA 1
ATOM 753 C C . SER A 1 103 ? 14.742 9.864 3.226 1.00 92.00 103 SER A C 1
ATOM 755 O O . SER A 1 103 ? 14.343 10.417 4.261 1.00 92.00 103 SER A O 1
ATOM 757 N N . PHE A 1 104 ? 13.963 9.033 2.531 1.00 89.56 104 PHE A N 1
ATOM 758 C CA . PHE A 1 104 ? 12.524 8.888 2.770 1.00 89.56 104 PHE A CA 1
ATOM 759 C C . PHE A 1 104 ? 12.162 7.719 3.678 1.00 89.56 104 PHE A C 1
ATOM 761 O O . PHE A 1 104 ? 12.836 6.689 3.705 1.00 89.56 104 PHE A O 1
ATOM 768 N N . VAL A 1 105 ? 11.062 7.884 4.409 1.00 89.12 105 VAL A N 1
ATOM 769 C CA . VAL A 1 105 ? 10.393 6.772 5.089 1.00 89.12 105 VAL A CA 1
ATOM 770 C C . VAL A 1 105 ? 9.430 6.152 4.089 1.00 89.12 105 VAL A C 1
ATOM 772 O O . VAL A 1 105 ? 8.640 6.874 3.480 1.00 89.12 105 VAL A O 1
ATOM 775 N N . GLY A 1 106 ? 9.500 4.834 3.917 1.00 90.19 106 GLY A N 1
ATOM 776 C CA . GLY A 1 106 ? 8.596 4.104 3.037 1.00 90.19 106 GLY A CA 1
ATOM 777 C C . GLY A 1 106 ? 7.161 4.257 3.510 1.00 90.19 106 GLY A C 1
ATOM 778 O O . GLY A 1 106 ? 6.345 4.814 2.791 1.00 90.19 106 GLY A O 1
ATOM 779 N N . MET A 1 107 ? 6.869 3.822 4.736 1.00 91.19 107 MET A N 1
ATOM 780 C CA . MET A 1 107 ? 5.547 3.960 5.349 1.00 91.19 107 MET A CA 1
ATOM 781 C C . MET A 1 107 ? 5.644 4.334 6.824 1.00 91.19 107 MET A C 1
ATOM 783 O O . MET A 1 107 ? 6.421 3.743 7.568 1.00 91.19 107 MET A O 1
ATOM 787 N N . THR A 1 108 ? 4.789 5.252 7.260 1.00 91.81 108 THR A N 1
ATOM 788 C CA . THR A 1 108 ? 4.591 5.562 8.679 1.00 91.81 108 THR A CA 1
ATOM 789 C C . THR A 1 108 ? 3.240 5.014 9.123 1.00 91.81 108 THR A C 1
ATOM 791 O O . THR A 1 108 ? 2.217 5.303 8.506 1.00 91.81 108 THR A O 1
ATOM 794 N N . ILE A 1 109 ? 3.216 4.235 10.203 1.00 90.88 109 ILE A N 1
ATOM 795 C CA . ILE A 1 109 ? 2.003 3.623 10.749 1.00 90.88 109 ILE A CA 1
ATOM 796 C C . ILE A 1 109 ? 1.682 4.282 12.089 1.00 90.88 109 ILE A C 1
ATOM 798 O O . ILE A 1 109 ? 2.444 4.197 13.055 1.00 90.88 109 ILE A O 1
ATOM 802 N N . SER A 1 110 ? 0.536 4.954 12.133 1.00 91.31 110 SER A N 1
ATOM 803 C CA . SER A 1 110 ? 0.023 5.714 13.278 1.00 91.31 110 SER A CA 1
ATOM 804 C C . SER A 1 110 ? -1.308 5.166 13.807 1.00 91.31 110 SE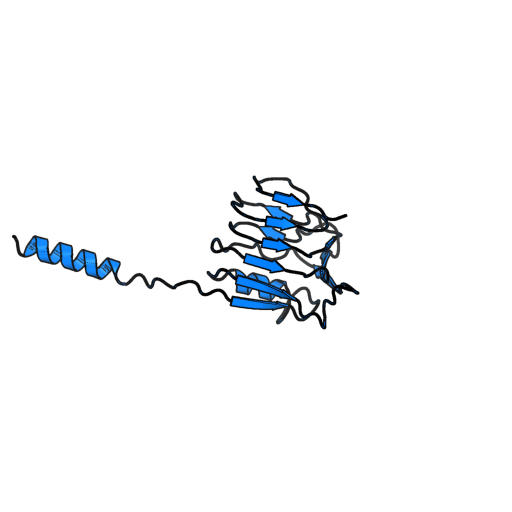R A C 1
ATOM 806 O O . SER A 1 110 ? -1.996 5.868 14.556 1.00 91.31 110 SER A O 1
ATOM 808 N N . SER A 1 111 ? -1.660 3.935 13.427 1.00 90.19 111 SER A N 1
ATOM 809 C CA . SER A 1 111 ? -2.931 3.283 13.746 1.00 90.19 111 SER A CA 1
ATOM 810 C C . SER A 1 111 ? -2.787 1.812 14.162 1.00 90.19 111 SER A C 1
ATOM 812 O O . SER A 1 111 ? -1.687 1.253 14.193 1.00 90.19 111 SER A O 1
ATOM 814 N N . THR A 1 112 ? -3.906 1.183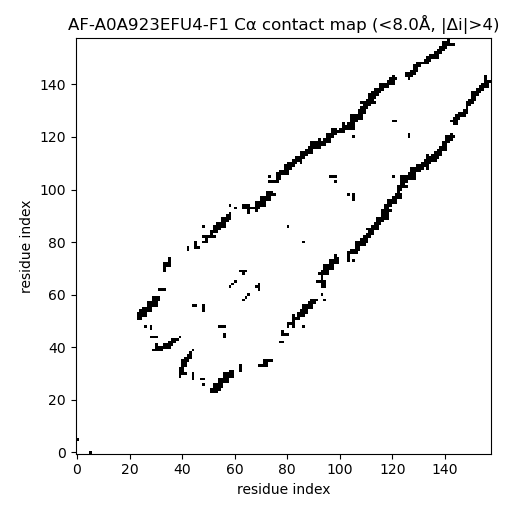 14.518 1.00 89.31 112 THR A N 1
ATOM 815 C CA . THR A 1 112 ? -3.995 -0.211 14.976 1.00 89.31 112 THR A CA 1
ATOM 816 C C . THR A 1 112 ? -4.663 -1.115 13.936 1.00 89.31 112 THR A C 1
ATOM 818 O O . THR A 1 112 ? -5.251 -0.636 12.975 1.00 89.31 112 THR A O 1
ATOM 821 N N . ASN A 1 113 ? -4.588 -2.436 14.139 1.00 89.50 113 ASN A N 1
ATOM 822 C CA . ASN A 1 113 ? -5.265 -3.448 13.310 1.00 89.50 113 ASN A CA 1
ATOM 823 C C . ASN A 1 113 ? -4.832 -3.473 11.828 1.00 89.50 113 ASN A C 1
ATOM 825 O O . ASN A 1 113 ? -5.600 -3.884 10.962 1.00 89.50 113 ASN A O 1
ATOM 829 N N . ASN A 1 114 ? -3.601 -3.051 11.529 1.00 91.25 114 ASN A N 1
ATOM 830 C CA . ASN A 1 114 ? -3.093 -3.037 10.159 1.00 91.25 114 ASN A CA 1
ATOM 831 C C . ASN A 1 114 ? -2.550 -4.401 9.738 1.00 91.25 114 ASN A C 1
ATOM 833 O O . ASN A 1 114 ? -1.924 -5.105 10.535 1.00 91.25 114 ASN A O 1
ATOM 837 N N . ILE A 1 115 ? -2.697 -4.741 8.462 1.00 93.25 115 ILE A N 1
ATOM 838 C CA . ILE A 1 115 ? -2.036 -5.904 7.873 1.00 93.25 115 ILE A CA 1
ATOM 839 C C . ILE A 1 115 ? -1.228 -5.448 6.667 1.00 93.25 115 ILE A C 1
ATOM 841 O O . ILE A 1 115 ? -1.802 -5.055 5.665 1.00 93.25 115 ILE A O 1
ATOM 845 N N . ILE A 1 116 ? 0.098 -5.541 6.726 1.00 92.75 116 ILE A N 1
ATOM 846 C CA . ILE A 1 116 ? 0.968 -5.165 5.604 1.00 92.75 116 ILE A CA 1
ATOM 847 C C . ILE A 1 116 ? 1.802 -6.371 5.211 1.00 92.75 116 ILE A C 1
ATOM 849 O O . ILE A 1 116 ? 2.546 -6.910 6.034 1.00 92.75 116 ILE A O 1
ATOM 853 N N . ARG A 1 117 ? 1.675 -6.812 3.960 1.00 92.25 117 ARG A N 1
ATOM 854 C CA . ARG A 1 117 ? 2.344 -8.021 3.477 1.00 92.25 117 ARG A CA 1
ATOM 855 C C . ARG A 1 117 ? 2.725 -7.942 2.003 1.00 92.25 117 ARG A C 1
ATOM 857 O O . ARG A 1 117 ? 2.147 -7.175 1.240 1.00 92.25 117 ARG A O 1
ATO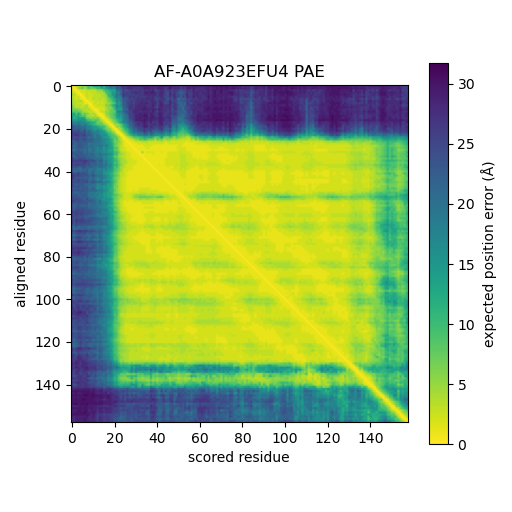M 864 N N . GLY A 1 118 ? 3.680 -8.780 1.601 1.00 89.81 118 GLY A N 1
ATOM 865 C CA . GLY A 1 118 ? 4.010 -8.984 0.186 1.00 89.81 118 GLY A CA 1
ATOM 866 C C . GLY A 1 118 ? 4.679 -7.782 -0.485 1.00 89.81 118 GLY A C 1
ATOM 867 O O . GLY A 1 118 ? 4.633 -7.682 -1.708 1.00 89.81 118 GLY A O 1
ATOM 868 N N . LEU A 1 119 ? 5.276 -6.880 0.303 1.00 91.88 119 LEU A N 1
ATOM 869 C CA . LEU A 1 119 ? 6.012 -5.711 -0.179 1.00 91.88 119 LEU A CA 1
ATOM 870 C C . LEU A 1 119 ? 7.518 -5.911 -0.011 1.00 91.88 119 LEU A C 1
ATOM 872 O O . LEU A 1 119 ? 7.981 -6.346 1.052 1.00 91.88 119 LEU A O 1
ATOM 876 N N . GLN A 1 120 ? 8.271 -5.511 -1.033 1.00 90.62 120 GLN A N 1
ATOM 877 C CA . GLN A 1 120 ? 9.716 -5.343 -0.951 1.00 90.62 120 GLN A CA 1
ATOM 878 C C . GLN A 1 120 ? 10.046 -3.864 -0.715 1.00 90.62 120 GLN A C 1
ATOM 880 O O . GLN A 1 120 ? 9.546 -3.012 -1.444 1.00 90.62 120 GLN A O 1
ATOM 885 N N . LEU A 1 121 ? 10.857 -3.541 0.295 1.00 89.69 121 LEU A N 1
ATOM 886 C CA . LEU A 1 121 ? 11.191 -2.161 0.677 1.00 89.69 121 LEU A CA 1
ATOM 887 C C . LEU A 1 121 ? 12.709 -1.947 0.588 1.00 89.69 121 LEU A C 1
ATOM 889 O O . LEU A 1 121 ? 13.454 -2.534 1.374 1.00 89.69 121 LEU A O 1
ATOM 893 N N . ASN A 1 122 ? 13.169 -1.107 -0.342 1.00 87.38 122 ASN A N 1
ATOM 894 C CA . ASN A 1 122 ? 14.592 -0.945 -0.676 1.00 87.38 122 ASN A CA 1
ATOM 895 C C . ASN A 1 122 ? 14.986 0.536 -0.733 1.00 87.38 122 ASN A C 1
ATOM 897 O O . ASN A 1 122 ? 14.140 1.370 -0.997 1.00 87.38 122 ASN A O 1
ATOM 901 N N . GLY A 1 123 ? 16.259 0.886 -0.527 1.00 85.88 123 GLY A N 1
ATOM 902 C CA . GLY A 1 123 ? 16.734 2.258 -0.786 1.00 85.88 123 GLY A CA 1
ATOM 903 C C . GLY A 1 123 ? 15.945 3.351 -0.050 1.00 85.88 123 GLY A C 1
ATOM 904 O O . GLY A 1 123 ? 15.612 4.367 -0.642 1.00 85.88 123 GLY A O 1
ATOM 905 N N . LEU A 1 124 ? 15.557 3.103 1.204 1.00 87.75 124 LEU A N 1
ATOM 906 C CA . LEU A 1 124 ? 14.786 4.020 2.050 1.00 87.75 124 LEU A CA 1
ATOM 907 C C . LEU A 1 124 ? 15.594 4.339 3.308 1.00 87.75 124 LEU A C 1
ATOM 909 O O . LEU A 1 124 ? 16.370 3.506 3.775 1.00 87.75 124 LEU A O 1
ATOM 913 N N . ARG A 1 125 ? 15.360 5.512 3.908 1.00 88.12 125 ARG A N 1
ATOM 914 C CA . ARG A 1 125 ? 15.885 5.837 5.246 1.00 88.12 125 ARG A CA 1
ATOM 915 C C . ARG A 1 125 ? 15.386 4.838 6.280 1.00 88.12 125 ARG A C 1
ATOM 917 O O . ARG A 1 125 ? 16.134 4.430 7.159 1.00 88.12 125 ARG A O 1
ATOM 924 N N . LEU A 1 126 ? 14.097 4.517 6.185 1.00 84.25 126 LEU A N 1
ATOM 925 C CA . LEU A 1 126 ? 13.394 3.510 6.970 1.00 84.25 126 LEU A CA 1
ATOM 926 C C . LEU A 1 126 ? 12.327 2.881 6.076 1.00 84.25 126 LEU A C 1
ATOM 928 O O . LEU A 1 126 ? 11.567 3.604 5.435 1.00 84.25 126 LEU A O 1
ATOM 932 N N . GLY A 1 127 ? 12.234 1.551 6.058 1.00 83.69 127 GLY A N 1
ATOM 933 C CA . GLY A 1 127 ? 11.147 0.858 5.360 1.00 83.69 127 GLY A CA 1
ATOM 934 C C . GLY A 1 127 ? 9.785 1.187 5.977 1.00 83.69 127 GLY A C 1
ATOM 935 O O . GLY A 1 127 ? 8.903 1.717 5.302 1.00 83.69 127 GLY A O 1
ATOM 936 N N . ILE A 1 128 ? 9.638 0.916 7.279 1.00 86.12 128 ILE A N 1
ATOM 937 C CA . ILE A 1 128 ? 8.416 1.174 8.052 1.00 86.12 128 ILE A CA 1
ATOM 938 C C . ILE A 1 128 ? 8.774 1.848 9.379 1.00 86.12 128 ILE A C 1
ATOM 940 O O . ILE A 1 128 ? 9.623 1.355 10.119 1.00 86.12 128 ILE A O 1
ATOM 944 N N . GLU A 1 129 ? 8.097 2.947 9.694 1.00 85.44 129 GLU A N 1
ATOM 945 C CA . GLU A 1 129 ? 8.164 3.666 10.966 1.00 85.44 129 GLU A CA 1
ATOM 946 C C . GLU A 1 129 ? 6.836 3.526 11.727 1.00 85.44 129 GLU A C 1
ATOM 948 O O . GLU A 1 129 ? 5.763 3.565 11.128 1.00 85.44 129 GLU A O 1
ATOM 953 N N . PHE A 1 130 ? 6.894 3.368 13.052 1.00 83.94 130 PHE A N 1
ATOM 954 C CA . PHE A 1 130 ? 5.711 3.330 13.917 1.00 83.94 130 PHE A CA 1
ATOM 955 C C . PHE A 1 130 ? 5.728 4.536 14.859 1.00 83.94 130 PHE A C 1
ATOM 957 O O . PHE A 1 130 ? 6.599 4.640 15.727 1.00 83.94 130 PHE A O 1
ATOM 964 N N . ASP A 1 131 ? 4.740 5.415 14.712 1.00 79.25 131 ASP A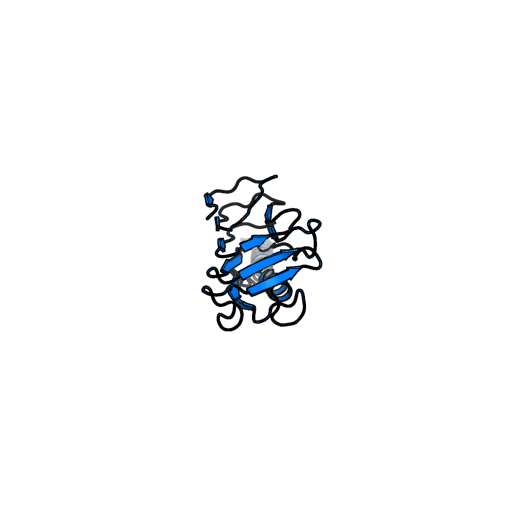 N 1
ATOM 965 C CA . ASP A 1 131 ? 4.669 6.689 15.446 1.00 79.25 131 ASP A CA 1
ATOM 966 C C . ASP A 1 131 ? 3.792 6.619 16.704 1.00 79.25 131 ASP A C 1
ATOM 968 O O . ASP A 1 131 ? 3.865 7.488 17.579 1.00 79.25 131 ASP A O 1
ATOM 972 N N . ARG A 1 132 ? 2.973 5.570 16.827 1.00 71.56 132 ARG A N 1
ATOM 973 C CA . ARG A 1 132 ? 2.121 5.278 17.991 1.00 71.56 132 ARG A CA 1
ATOM 974 C C . ARG A 1 132 ? 2.144 3.787 18.325 1.00 71.56 132 ARG A C 1
ATOM 976 O O . ARG A 1 132 ? 2.758 2.995 17.614 1.00 71.56 132 ARG A O 1
ATOM 983 N N . ASP A 1 133 ? 1.472 3.408 19.411 1.00 67.00 133 ASP A N 1
ATOM 984 C CA . ASP A 1 133 ? 1.258 2.000 19.749 1.00 67.00 133 ASP A CA 1
ATOM 985 C C . ASP A 1 133 ? 0.398 1.327 18.672 1.00 67.00 133 ASP A C 1
ATOM 987 O O . ASP A 1 133 ? -0.810 1.540 18.581 1.00 67.00 133 ASP A O 1
ATOM 991 N N . THR A 1 134 ? 1.030 0.495 17.849 1.00 64.81 134 THR A N 1
ATOM 992 C CA . THR A 1 134 ? 0.392 -0.234 16.750 1.00 64.81 134 THR A CA 1
ATOM 993 C C . THR A 1 134 ? -0.076 -1.608 17.207 1.00 64.81 134 THR A C 1
ATOM 995 O O . THR A 1 134 ? 0.432 -2.664 16.828 1.00 64.81 134 THR A O 1
ATOM 998 N N . VAL A 1 135 ? -1.089 -1.589 18.068 1.00 67.62 135 VAL A N 1
ATOM 999 C CA . VAL A 1 135 ? -1.726 -2.800 18.592 1.00 67.62 135 VAL A CA 1
ATOM 1000 C C . VAL A 1 135 ? -2.331 -3.621 17.447 1.00 67.62 135 VAL A C 1
ATOM 1002 O O . VAL A 1 135 ? -2.875 -3.068 16.488 1.00 67.62 135 VAL A O 1
ATOM 1005 N N . ASN A 1 136 ? -2.226 -4.950 17.551 1.00 65.50 136 ASN A N 1
ATOM 1006 C CA . ASN A 1 136 ? -2.793 -5.927 16.611 1.00 65.50 136 ASN A CA 1
ATOM 1007 C C . ASN A 1 136 ? -2.367 -5.751 15.144 1.00 65.50 136 ASN A C 1
ATOM 1009 O O . ASN A 1 136 ? -3.065 -6.218 14.249 1.00 65.50 136 ASN A O 1
ATOM 1013 N N . SER A 1 137 ? -1.238 -5.089 14.879 1.00 74.19 137 SER A N 1
ATOM 1014 C CA . SER A 1 137 ? -0.738 -4.944 13.512 1.00 74.19 137 SER A CA 1
ATOM 1015 C C . SER A 1 137 ? 0.166 -6.120 13.130 1.00 74.19 137 SER A C 1
ATOM 1017 O O . SER A 1 137 ? 1.057 -6.500 13.892 1.00 74.19 137 SER A O 1
ATOM 1019 N N . HIS A 1 138 ? -0.059 -6.697 11.950 1.00 80.00 138 HIS A N 1
ATOM 1020 C CA . HIS A 1 138 ? 0.705 -7.818 11.406 1.00 80.00 138 HIS A CA 1
ATOM 1021 C C . HIS A 1 138 ? 1.487 -7.379 10.165 1.00 80.00 138 HIS A C 1
ATOM 1023 O O . HIS A 1 138 ? 0.889 -7.030 9.147 1.00 80.00 138 HIS A O 1
ATOM 1029 N N . ILE A 1 139 ? 2.821 -7.392 10.246 1.00 79.31 139 ILE A N 1
ATOM 1030 C CA . ILE A 1 139 ? 3.704 -6.824 9.221 1.00 79.31 139 ILE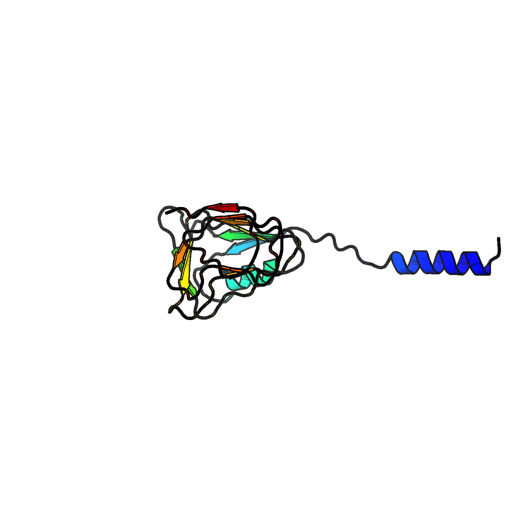 A CA 1
ATOM 1031 C C . ILE A 1 139 ? 4.703 -7.884 8.745 1.00 79.31 139 ILE A C 1
ATOM 1033 O O . ILE A 1 139 ? 5.474 -8.420 9.543 1.00 79.31 139 ILE A O 1
ATOM 1037 N N . THR A 1 140 ? 4.688 -8.168 7.442 1.00 77.00 140 THR A N 1
ATOM 1038 C CA . THR A 1 140 ? 5.557 -9.152 6.776 1.00 77.00 140 THR A CA 1
ATOM 1039 C C . THR A 1 140 ? 6.116 -8.560 5.473 1.00 77.00 140 THR A C 1
ATOM 1041 O O . THR A 1 140 ? 5.462 -8.603 4.430 1.00 77.00 140 THR A O 1
ATOM 1044 N N . THR A 1 141 ? 7.320 -7.981 5.520 1.00 68.19 141 THR A N 1
ATOM 1045 C CA . THR A 1 141 ? 7.984 -7.290 4.389 1.00 68.19 141 THR A CA 1
ATOM 1046 C C . THR A 1 141 ? 9.465 -7.683 4.270 1.00 68.19 141 THR A C 1
ATOM 1048 O O . THR A 1 141 ? 10.027 -8.262 5.202 1.00 68.19 141 THR A O 1
ATOM 1051 N N . SER A 1 142 ? 10.113 -7.371 3.134 1.00 55.47 142 SER A N 1
ATOM 1052 C CA . SER A 1 142 ? 11.539 -7.701 2.898 1.00 55.47 142 SER A CA 1
ATOM 1053 C C . SER A 1 142 ? 12.531 -6.865 3.725 1.00 55.47 142 SER A C 1
ATOM 1055 O O . SER A 1 142 ? 13.674 -7.272 3.918 1.00 55.47 142 SER A O 1
ATOM 1057 N N . SER A 1 143 ? 12.118 -5.703 4.242 1.00 52.38 143 SER A N 1
ATOM 1058 C CA . SER A 1 143 ? 12.889 -4.923 5.213 1.00 52.38 143 SER A CA 1
ATOM 1059 C C . SER A 1 143 ? 11.947 -4.153 6.145 1.00 52.38 143 SER A C 1
ATOM 1061 O O . SER A 1 143 ? 10.982 -3.522 5.714 1.00 52.38 143 SER A O 1
ATOM 1063 N N . ALA A 1 144 ? 12.189 -4.238 7.451 1.00 49.22 144 ALA A N 1
ATOM 1064 C CA . ALA A 1 144 ? 11.490 -3.446 8.456 1.00 49.22 144 ALA A CA 1
ATOM 1065 C C . ALA A 1 144 ? 12.476 -3.138 9.589 1.00 49.22 144 ALA A C 1
ATOM 1067 O O . ALA A 1 144 ? 12.732 -3.975 10.455 1.00 49.22 144 ALA A O 1
ATOM 1068 N N . GLU A 1 145 ? 13.069 -1.945 9.572 1.00 51.09 145 GLU A N 1
ATOM 1069 C CA . GLU A 1 145 ? 13.927 -1.484 10.665 1.00 51.09 145 GLU A CA 1
ATOM 1070 C C . GLU A 1 145 ? 13.070 -0.888 11.791 1.00 51.09 145 GLU A C 1
ATOM 1072 O O . GLU A 1 145 ? 12.374 0.108 11.611 1.00 51.09 145 GLU A O 1
ATOM 1077 N N . ARG A 1 146 ? 13.112 -1.498 12.982 1.00 53.28 146 ARG A N 1
ATOM 1078 C CA . ARG A 1 146 ? 12.371 -1.035 14.166 1.00 53.28 146 ARG A CA 1
ATOM 1079 C C . ARG A 1 146 ? 13.171 0.026 14.920 1.00 53.28 146 ARG A C 1
ATOM 1081 O O . ARG A 1 146 ? 14.274 -0.268 15.372 1.00 53.28 146 ARG A O 1
ATOM 1088 N N . ARG A 1 147 ? 12.599 1.212 15.176 1.00 50.47 147 ARG A N 1
ATOM 1089 C CA . ARG A 1 147 ? 13.150 2.152 16.186 1.00 50.47 147 ARG A CA 1
ATOM 1090 C C . ARG A 1 147 ? 12.177 2.573 17.300 1.00 50.47 147 ARG A C 1
ATOM 1092 O O . ARG A 1 147 ? 12.650 3.048 18.329 1.00 50.47 147 ARG A O 1
ATOM 1099 N N . ARG A 1 148 ? 10.862 2.329 17.186 1.00 40.06 148 ARG A N 1
ATOM 1100 C CA . ARG A 1 148 ? 9.860 2.545 18.258 1.00 40.06 148 ARG A CA 1
ATOM 1101 C C . ARG A 1 148 ? 8.621 1.656 18.046 1.00 40.06 148 ARG A C 1
ATOM 1103 O O . ARG A 1 148 ? 8.312 1.343 16.906 1.00 40.06 148 ARG A O 1
ATOM 1110 N N . GLY A 1 149 ? 7.948 1.228 19.123 1.00 41.41 149 GLY A N 1
ATOM 1111 C CA . GLY A 1 149 ? 6.652 0.517 19.076 1.00 41.41 149 GLY A CA 1
ATOM 1112 C C . GLY A 1 149 ? 6.679 -0.992 19.390 1.00 41.41 149 GLY A C 1
ATOM 1113 O O . GLY A 1 149 ? 7.577 -1.734 18.971 1.00 41.41 149 GLY A O 1
ATOM 1114 N N . ASN A 1 150 ? 5.672 -1.446 20.147 1.00 38.09 150 ASN A N 1
ATOM 1115 C CA . ASN A 1 150 ? 5.411 -2.849 20.478 1.00 38.09 150 ASN A CA 1
ATOM 1116 C C . ASN A 1 150 ? 4.565 -3.482 19.364 1.00 38.09 150 ASN A C 1
ATOM 1118 O O . ASN A 1 150 ? 3.403 -3.135 19.196 1.00 38.09 150 ASN A O 1
ATOM 1122 N N . VAL A 1 151 ? 5.144 -4.397 18.594 1.00 47.03 151 VAL A N 1
ATOM 1123 C CA . VAL A 1 151 ? 4.466 -5.061 17.475 1.00 47.03 151 VAL A CA 1
ATOM 1124 C C . VAL A 1 151 ? 4.416 -6.547 17.750 1.00 47.03 151 VAL A C 1
ATOM 1126 O O . VAL A 1 151 ? 5.424 -7.144 18.135 1.00 47.03 151 VAL A O 1
ATOM 1129 N N . THR A 1 152 ? 3.232 -7.109 17.545 1.00 41.84 152 THR A N 1
ATOM 1130 C CA . THR A 1 152 ? 2.812 -8.429 18.015 1.00 41.84 152 THR A CA 1
ATOM 1131 C C . THR A 1 152 ? 3.297 -9.590 17.141 1.00 41.84 152 THR A C 1
ATOM 1133 O O . THR A 1 152 ? 3.294 -10.723 17.611 1.00 41.84 152 THR A O 1
ATOM 1136 N N . SER A 1 153 ? 3.759 -9.351 15.907 1.00 47.97 153 SER A N 1
ATOM 1137 C CA . SER A 1 153 ? 4.440 -10.362 15.082 1.00 47.97 153 SER A CA 1
ATOM 1138 C C . SER A 1 153 ? 5.286 -9.708 13.985 1.00 47.97 153 SER A C 1
ATOM 1140 O O . SER A 1 153 ? 4.833 -8.775 13.327 1.00 47.97 153 SER A O 1
ATOM 1142 N N . PHE A 1 154 ? 6.521 -10.184 13.828 1.00 53.25 154 PHE A N 1
ATOM 1143 C CA . PHE A 1 154 ? 7.496 -9.740 12.834 1.00 53.25 154 PHE A CA 1
ATOM 1144 C C . PHE A 1 154 ? 8.052 -10.972 12.126 1.00 53.25 154 PHE A C 1
ATOM 1146 O O . PHE A 1 154 ? 8.647 -11.832 12.778 1.00 53.25 154 PHE A O 1
ATOM 1153 N N . HIS A 1 155 ? 7.884 -11.047 10.809 1.00 47.84 155 HIS A N 1
ATOM 1154 C CA . HIS A 1 155 ? 8.546 -12.055 9.992 1.00 47.84 155 HIS A CA 1
ATOM 1155 C C . HIS A 1 155 ? 9.164 -11.381 8.765 1.00 47.84 155 HIS A C 1
ATOM 1157 O O . HIS A 1 155 ? 8.455 -10.919 7.875 1.00 47.84 155 HIS A O 1
ATOM 1163 N N . THR A 1 156 ? 10.493 -11.285 8.751 1.00 45.06 156 THR A N 1
ATOM 1164 C CA . THR A 1 156 ? 11.255 -10.870 7.570 1.00 45.06 156 THR A CA 1
ATOM 1165 C C . THR A 1 156 ? 11.423 -12.094 6.681 1.00 45.06 156 THR A C 1
ATOM 1167 O O . THR A 1 156 ? 12.011 -13.083 7.120 1.00 45.06 156 THR A O 1
ATOM 1170 N N . ILE A 1 157 ? 10.907 -12.039 5.455 1.00 43.47 157 ILE A N 1
ATOM 1171 C CA . ILE A 1 157 ? 11.185 -13.058 4.440 1.00 43.47 157 ILE A CA 1
ATOM 1172 C C . ILE A 1 157 ? 12.453 -12.597 3.710 1.00 43.47 157 ILE A C 1
ATOM 1174 O O . ILE A 1 157 ? 12.456 -11.494 3.159 1.00 43.47 157 ILE A O 1
ATOM 1178 N N . LEU A 1 158 ? 13.532 -13.381 3.812 1.00 41.31 158 LEU A N 1
ATOM 1179 C CA . LEU A 1 158 ? 14.797 -13.162 3.094 1.00 41.31 158 LEU A CA 1
ATOM 1180 C C . LEU A 1 158 ? 14.665 -13.539 1.617 1.00 41.31 158 LEU A C 1
ATOM 1182 O O . LEU A 1 158 ? 13.968 -14.542 1.339 1.00 41.31 158 LEU A O 1
#

pLDDT: mean 82.25, std 18.37, range [38.09, 98.69]

Radius of gyration: 20.21 Å; Cα contacts (8 Å, |Δi|>4): 392; chains: 1; bounding box: 61×32×53 Å

Secondary structure (DSSP, 8-state):
--HHHHHHHHHHHHHTT-S--------EEEE----SSSTTSHHHHHHHTTSSS--EEEE-TTTS-TTS-EEEEESSPPPPB--TT--EEEEEEEEEEEESSTTSEEEEE-SSS-EEEEEEEES-SEEEEE-S--TT-EEEES----SS---SEE----

Foldseek 3Di:
DDPVVVVVVVVVVVVVPPPPPPPAAEEEQEQEDQEQDDPSHPLVVLVVQLRAYQYEYEYDCVHQPLVAADEREHPEEHDENAHQSEYEYESVLRYEYAYPAQDYENYEYAYEQYEYDNYEYYRYVAPYHYPDAHYNYHYEYCDGDDDDYDDDDYDHDD